Protein AF-A0A4U7D3E6-F1 (afdb_monomer_lite)

pLDDT: mean 91.47, std 10.91, range [52.09, 98.69]

Foldseek 3Di:
DAQFQQWKAQPPPRDIQGDDPVPPPDDQVPDDGPDQADPPPGHRDIHGGPDHDDPVVVVVCVVVVVVD

Structure (mmCIF, N/CA/C/O backbone):
data_AF-A0A4U7D3E6-F1
#
_entry.id   AF-A0A4U7D3E6-F1
#
loop_
_atom_site.group_PDB
_atom_site.id
_atom_site.type_symbol
_atom_site.label_atom_id
_atom_site.label_alt_id
_atom_site.label_comp_id
_atom_site.label_asym_id
_atom_site.label_entity_id
_atom_site.label_seq_id
_atom_site.pdbx_PDB_ins_code
_atom_site.Cartn_x
_atom_site.Cartn_y
_atom_site.Cartn_z
_atom_site.occupancy
_atom_site.B_iso_or_equiv
_atom_site.auth_seq_id
_atom_site.auth_comp_id
_atom_site.auth_asym_id
_atom_site.auth_atom_id
_atom_site.pdbx_PDB_model_num
ATOM 1 N N . SER A 1 1 ? 9.912 10.786 -9.589 1.00 72.38 1 SER A N 1
ATOM 2 C CA . SER A 1 1 ? 9.240 9.652 -8.940 1.00 72.38 1 SER A CA 1
ATOM 3 C C . SER A 1 1 ? 10.238 8.552 -8.685 1.00 72.38 1 SER A C 1
ATOM 5 O O . SER A 1 1 ? 11.003 8.247 -9.595 1.00 72.38 1 SER A O 1
ATOM 7 N N . GLY A 1 2 ? 10.285 8.038 -7.455 1.00 86.12 2 GLY A N 1
ATOM 8 C CA . GLY A 1 2 ? 10.964 6.782 -7.122 1.00 86.12 2 GLY A CA 1
ATOM 9 C C . GLY A 1 2 ? 10.024 5.591 -7.328 1.00 86.12 2 GLY A C 1
ATOM 10 O O . GLY A 1 2 ? 8.994 5.739 -7.982 1.00 86.12 2 GLY A O 1
ATOM 11 N N . ILE A 1 3 ? 10.387 4.423 -6.796 1.00 92.81 3 ILE A N 1
ATOM 12 C CA . ILE A 1 3 ? 9.519 3.236 -6.811 1.00 92.81 3 ILE A CA 1
ATOM 13 C C . ILE A 1 3 ? 8.636 3.284 -5.558 1.00 92.81 3 ILE A C 1
ATOM 15 O O . ILE A 1 3 ? 9.213 3.351 -4.475 1.00 92.81 3 ILE A O 1
ATOM 19 N N . PRO A 1 4 ? 7.300 3.265 -5.667 1.00 95.19 4 PRO A N 1
ATOM 20 C CA . PRO A 1 4 ? 6.426 3.334 -4.499 1.00 95.19 4 PRO A CA 1
ATOM 21 C C . PRO A 1 4 ? 6.555 2.091 -3.613 1.00 95.19 4 PRO A C 1
ATOM 23 O O . PRO A 1 4 ? 6.909 1.002 -4.082 1.00 95.19 4 PRO A O 1
ATOM 26 N N . PHE A 1 5 ? 6.248 2.251 -2.327 1.00 97.00 5 PHE A N 1
ATOM 27 C CA . PHE A 1 5 ? 5.988 1.115 -1.449 1.00 97.00 5 PHE A CA 1
ATOM 28 C C . PHE A 1 5 ? 4.561 0.601 -1.692 1.00 97.00 5 PHE A C 1
ATOM 30 O O . PHE A 1 5 ? 3.636 1.400 -1.705 1.00 97.00 5 PHE A O 1
ATOM 37 N N . PRO A 1 6 ? 4.340 -0.712 -1.874 1.00 97.38 6 PRO A N 1
ATOM 38 C CA . PRO A 1 6 ? 3.014 -1.252 -2.178 1.00 97.38 6 PRO A CA 1
ATOM 39 C C . PRO A 1 6 ? 2.184 -1.457 -0.895 1.00 97.38 6 PRO A C 1
ATOM 41 O O . PRO A 1 6 ? 1.863 -2.596 -0.538 1.00 97.38 6 PRO A O 1
ATOM 44 N N . VAL A 1 7 ? 1.931 -0.369 -0.159 1.00 98.31 7 VAL A N 1
ATOM 45 C CA . VAL A 1 7 ? 1.341 -0.374 1.190 1.00 98.31 7 VAL A CA 1
ATOM 46 C C . VAL A 1 7 ? 0.213 0.653 1.301 1.00 98.31 7 VAL A C 1
ATOM 48 O O . VAL A 1 7 ? 0.318 1.767 0.792 1.00 98.31 7 VAL A O 1
ATOM 51 N N . TRP A 1 8 ? -0.834 0.279 2.031 1.00 98.62 8 TRP A N 1
ATOM 52 C CA . TRP A 1 8 ? -1.893 1.159 2.517 1.00 98.62 8 TRP A CA 1
ATOM 53 C C . TRP A 1 8 ? -2.044 0.968 4.027 1.00 98.62 8 TRP A C 1
ATOM 55 O O . TRP A 1 8 ? -1.786 -0.120 4.542 1.00 98.62 8 TRP A O 1
ATOM 65 N N . TYR A 1 9 ? -2.497 1.990 4.742 1.00 98.69 9 TYR A N 1
ATOM 66 C CA . TYR A 1 9 ? -2.743 1.933 6.181 1.00 98.69 9 TYR A CA 1
ATOM 67 C C . TYR A 1 9 ? -4.224 2.129 6.471 1.00 98.69 9 TYR A C 1
ATOM 69 O O . TYR A 1 9 ? -4.866 3.003 5.897 1.00 98.69 9 TYR A O 1
ATOM 77 N N . CYS A 1 10 ? -4.789 1.326 7.369 1.00 98.69 10 CYS A N 1
ATOM 78 C CA . CYS A 1 10 ? -6.166 1.523 7.809 1.00 98.69 10 CYS A CA 1
ATOM 79 C C . CYS A 1 10 ? -6.325 2.896 8.482 1.00 98.69 10 CYS A C 1
ATOM 81 O O . CYS A 1 10 ? -5.619 3.181 9.451 1.00 98.69 10 CYS A O 1
ATOM 83 N N . ALA A 1 11 ? -7.293 3.700 8.032 1.00 98.50 11 ALA A N 1
ATOM 84 C CA . ALA A 1 11 ? -7.492 5.072 8.512 1.00 98.50 11 ALA A CA 1
ATOM 85 C C . ALA A 1 11 ? -7.955 5.169 9.986 1.00 98.50 11 ALA A C 1
ATOM 87 O O . ALA A 1 11 ? -7.903 6.242 10.586 1.00 98.50 11 ALA A O 1
ATOM 88 N N . ASP A 1 12 ? -8.401 4.058 10.586 1.00 98.56 12 ASP A N 1
ATOM 89 C CA . ASP A 1 12 ? -8.866 4.007 11.980 1.00 98.56 12 ASP A CA 1
ATOM 90 C C . ASP A 1 12 ? -7.805 3.431 12.929 1.00 98.56 12 ASP A C 1
ATOM 92 O O . ASP A 1 12 ? -7.432 4.066 13.916 1.00 98.56 12 ASP A O 1
ATOM 96 N N . CYS A 1 13 ? -7.285 2.231 12.639 1.00 98.44 13 CYS A N 1
ATOM 97 C CA . CYS A 1 13 ? -6.360 1.536 13.544 1.00 98.44 13 CYS A CA 1
ATOM 98 C C . CYS A 1 13 ? -4.884 1.581 13.122 1.00 98.44 13 CYS A C 1
ATOM 100 O O . CYS A 1 13 ? -4.028 1.179 13.912 1.00 98.44 13 CYS A O 1
ATOM 102 N N . GLY A 1 14 ? -4.573 2.053 11.909 1.00 98.31 14 GLY A N 1
ATOM 103 C CA . GLY A 1 14 ? -3.207 2.136 11.382 1.00 98.31 14 GLY A CA 1
ATOM 104 C C . GLY A 1 14 ? -2.592 0.805 10.935 1.00 98.31 14 GLY A C 1
ATOM 105 O O . GLY A 1 14 ? -1.388 0.756 10.696 1.00 98.31 14 GLY A O 1
ATOM 106 N N . GLU A 1 15 ? -3.379 -0.274 10.836 1.00 98.50 15 GLU A N 1
ATOM 107 C CA . GLU A 1 15 ? -2.887 -1.569 10.345 1.00 98.50 15 GLU A CA 1
ATOM 108 C C . GLU A 1 15 ? -2.369 -1.451 8.909 1.00 98.50 15 GLU A C 1
ATOM 110 O O . GLU A 1 15 ? -3.035 -0.861 8.055 1.00 98.50 15 GLU A O 1
ATOM 115 N N . ALA A 1 16 ? -1.200 -2.037 8.644 1.00 98.31 16 ALA A N 1
ATOM 116 C CA . ALA A 1 16 ? -0.580 -2.016 7.327 1.00 98.31 16 ALA A CA 1
ATOM 117 C C . ALA A 1 16 ? -1.126 -3.147 6.445 1.00 98.31 16 ALA A C 1
ATOM 119 O O . ALA A 1 16 ? -0.965 -4.331 6.735 1.00 98.31 16 ALA A O 1
ATOM 120 N N . VAL A 1 17 ? -1.704 -2.778 5.309 1.00 98.31 17 VAL A N 1
ATOM 121 C CA . VAL A 1 17 ? -2.134 -3.687 4.249 1.00 98.31 17 VAL A CA 1
ATOM 122 C C . VAL A 1 17 ? -1.115 -3.625 3.117 1.00 98.31 17 VAL A C 1
ATOM 124 O O . VAL A 1 17 ? -0.839 -2.558 2.577 1.00 98.31 17 VAL A O 1
ATOM 127 N N . ILE A 1 18 ? -0.546 -4.773 2.751 1.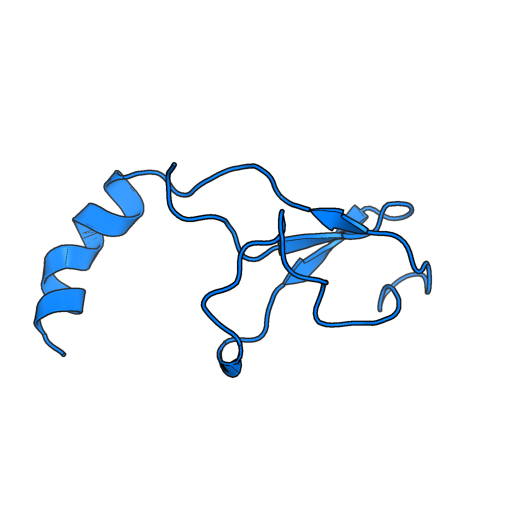00 98.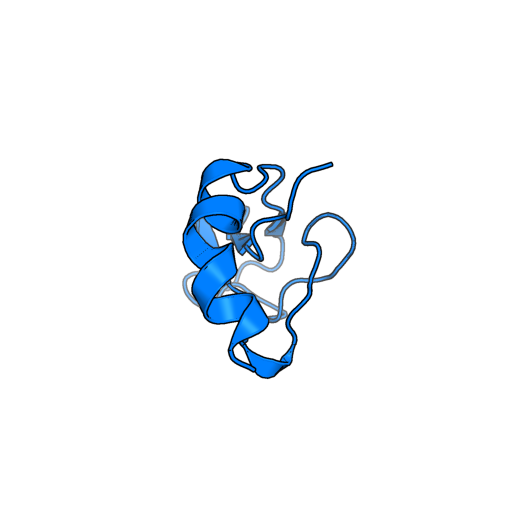00 18 ILE A N 1
ATOM 128 C CA . ILE A 1 18 ? 0.528 -4.877 1.752 1.00 98.00 18 ILE A CA 1
ATOM 129 C C . ILE A 1 18 ? 0.010 -5.647 0.539 1.00 98.00 18 ILE A C 1
ATOM 131 O O . ILE A 1 18 ? -0.655 -6.671 0.703 1.00 98.00 18 ILE A O 1
ATOM 135 N N . ALA A 1 19 ? 0.346 -5.190 -0.669 1.00 97.56 19 ALA A N 1
ATOM 136 C CA . ALA A 1 19 ? -0.023 -5.888 -1.899 1.00 97.56 19 ALA A CA 1
ATOM 137 C C . ALA A 1 19 ? 0.534 -7.319 -1.951 1.00 97.56 19 ALA A C 1
ATOM 139 O O . ALA A 1 19 ? 1.661 -7.591 -1.513 1.00 97.56 19 ALA A O 1
ATOM 140 N N . GLU A 1 20 ? -0.219 -8.235 -2.561 1.00 95.69 20 GLU A N 1
ATOM 141 C CA . GLU A 1 20 ? 0.293 -9.573 -2.814 1.00 95.69 20 GLU A CA 1
ATOM 142 C C . GLU A 1 20 ? 1.370 -9.553 -3.902 1.00 95.69 20 GLU A C 1
ATOM 144 O O . GLU A 1 20 ? 1.346 -8.776 -4.855 1.00 95.69 20 GLU A O 1
ATOM 149 N N . LYS A 1 21 ? 2.324 -10.485 -3.808 1.00 94.25 21 LYS A N 1
ATOM 150 C CA . LYS A 1 21 ? 3.432 -10.576 -4.769 1.00 94.25 21 LYS A CA 1
ATOM 151 C C . LYS A 1 21 ? 2.961 -10.776 -6.218 1.00 94.25 21 LYS A C 1
ATOM 153 O O . LYS A 1 21 ? 3.691 -10.404 -7.133 1.00 94.25 21 LYS A O 1
ATOM 158 N N . ALA A 1 22 ? 1.806 -11.410 -6.417 1.00 96.19 22 ALA A N 1
ATOM 159 C CA . ALA A 1 22 ? 1.245 -11.682 -7.738 1.00 96.19 22 ALA A CA 1
ATOM 160 C C . ALA A 1 22 ? 0.679 -10.428 -8.423 1.00 96.19 22 ALA A C 1
ATOM 162 O O . ALA A 1 22 ? 0.646 -10.395 -9.652 1.00 96.19 22 ALA A O 1
ATOM 163 N N . ASP A 1 23 ? 0.302 -9.416 -7.641 1.00 93.69 23 ASP A N 1
ATOM 164 C CA . ASP A 1 23 ? -0.306 -8.177 -8.132 1.00 93.69 23 ASP A CA 1
ATOM 165 C C . ASP A 1 23 ? 0.735 -7.085 -8.393 1.00 93.69 23 ASP A C 1
ATOM 167 O O . ASP A 1 23 ? 0.445 -6.078 -9.031 1.00 93.69 23 ASP A O 1
ATOM 171 N N . LEU A 1 24 ? 1.980 -7.292 -7.948 1.00 94.69 24 LEU A N 1
ATOM 172 C CA . LEU A 1 24 ? 3.065 -6.356 -8.210 1.00 94.69 24 LEU A CA 1
ATOM 173 C C . LEU A 1 24 ? 3.368 -6.252 -9.721 1.00 94.69 24 LEU A C 1
ATOM 175 O O . LEU A 1 24 ? 3.493 -7.278 -10.399 1.00 94.69 24 LEU A O 1
ATOM 179 N N . PRO A 1 25 ? 3.627 -5.037 -10.242 1.00 94.56 25 PRO A N 1
ATOM 180 C CA . PRO A 1 25 ? 3.750 -3.776 -9.505 1.00 94.56 25 PRO A CA 1
ATOM 181 C C . PRO A 1 25 ? 2.404 -3.068 -9.284 1.00 94.56 25 PRO A C 1
ATOM 183 O O . PRO A 1 25 ? 1.577 -3.031 -10.188 1.00 94.56 25 PRO A O 1
ATOM 186 N N . VAL A 1 26 ? 2.266 -2.422 -8.125 1.00 95.75 26 VAL A N 1
ATOM 187 C CA . VAL A 1 26 ? 1.147 -1.528 -7.785 1.00 95.75 26 VAL A CA 1
ATOM 188 C C . VAL A 1 26 ? 1.678 -0.165 -7.338 1.00 95.75 26 VAL A C 1
ATOM 190 O O . VAL A 1 26 ? 2.799 -0.075 -6.823 1.00 95.75 26 VAL A O 1
ATOM 193 N N . ASP A 1 27 ? 0.880 0.877 -7.531 1.00 96.88 27 ASP A N 1
ATOM 194 C CA . ASP A 1 27 ? 1.088 2.227 -7.013 1.00 96.88 27 ASP A CA 1
ATOM 195 C C . ASP A 1 27 ? -0.083 2.580 -6.078 1.00 96.88 27 ASP A C 1
ATOM 197 O O . ASP A 1 27 ? -1.187 2.828 -6.564 1.00 96.88 27 ASP A O 1
ATOM 201 N N . PRO A 1 28 ? 0.119 2.633 -4.750 1.00 97.12 28 PRO A N 1
ATOM 202 C CA . PRO A 1 28 ? -0.970 2.846 -3.799 1.00 97.12 28 PRO A CA 1
ATOM 203 C C . PRO A 1 28 ? -1.668 4.202 -3.967 1.00 97.12 28 PRO A C 1
ATOM 205 O O . PRO A 1 28 ? -2.807 4.356 -3.537 1.00 97.12 28 PRO A O 1
ATOM 208 N N . LEU A 1 29 ? -1.037 5.183 -4.625 1.00 96.94 29 LEU A N 1
ATOM 209 C CA . LEU A 1 29 ? -1.662 6.478 -4.909 1.00 96.94 29 LEU A CA 1
ATOM 210 C C . LEU A 1 29 ? -2.696 6.412 -6.046 1.00 96.94 29 LEU A C 1
ATOM 212 O O . LEU A 1 29 ? -3.442 7.374 -6.240 1.00 96.94 29 LEU A O 1
ATOM 216 N N . SER A 1 30 ? -2.712 5.327 -6.827 1.00 96.69 30 SER A N 1
ATOM 217 C CA . SER A 1 30 ? -3.603 5.145 -7.985 1.00 96.69 30 SER A CA 1
ATOM 218 C C . SER A 1 30 ? -4.399 3.836 -7.963 1.00 96.69 30 SER A C 1
ATOM 220 O O . SER A 1 30 ? -5.446 3.776 -8.607 1.00 96.69 30 SER A O 1
ATOM 222 N N . ASP A 1 31 ? -3.909 2.817 -7.259 1.00 97.38 31 ASP A N 1
ATOM 223 C CA . ASP A 1 31 ? -4.514 1.493 -7.140 1.00 97.38 31 ASP A CA 1
ATOM 224 C C . ASP A 1 31 ? -5.204 1.318 -5.776 1.00 97.38 31 ASP A C 1
ATOM 226 O O . ASP A 1 31 ? -4.765 1.858 -4.757 1.00 97.38 31 ASP A O 1
ATOM 230 N N . ASP A 1 32 ? -6.277 0.527 -5.757 1.00 96.81 32 ASP A N 1
ATOM 231 C CA . ASP A 1 32 ? -7.001 0.171 -4.535 1.00 96.81 32 ASP A CA 1
ATOM 232 C C . ASP A 1 32 ? -6.234 -0.888 -3.707 1.00 96.81 32 ASP A C 1
ATOM 234 O O . ASP A 1 32 ? -5.525 -1.728 -4.279 1.00 96.81 32 ASP A O 1
ATOM 238 N N . PRO A 1 33 ? -6.386 -0.907 -2.366 1.00 97.19 33 PRO A N 1
ATOM 239 C CA . PRO A 1 33 ? -5.817 -1.956 -1.524 1.00 97.19 33 PRO A CA 1
ATOM 240 C C . PRO A 1 33 ? -6.396 -3.343 -1.870 1.00 97.19 33 PRO A C 1
ATOM 242 O O . PRO A 1 33 ? -7.541 -3.455 -2.307 1.00 97.19 33 PRO A O 1
ATOM 245 N N . PRO A 1 34 ? -5.661 -4.441 -1.604 1.00 97.19 34 PRO A N 1
ATOM 246 C CA . PRO A 1 34 ? -6.079 -5.806 -1.954 1.00 97.19 34 PRO A CA 1
ATOM 247 C C . PRO A 1 34 ? -7.239 -6.360 -1.102 1.00 97.19 34 PRO A C 1
ATOM 249 O O . PRO A 1 34 ? -7.579 -7.539 -1.213 1.00 97.19 34 PRO A O 1
ATOM 252 N N . VAL A 1 35 ? -7.821 -5.553 -0.211 1.00 97.50 35 VAL A N 1
ATOM 253 C CA . VAL A 1 35 ? -8.893 -5.950 0.710 1.00 97.50 35 VAL A CA 1
ATOM 254 C C . VAL A 1 35 ? -9.978 -4.879 0.757 1.00 97.50 35 VAL A C 1
ATOM 256 O O . VAL A 1 35 ? -9.679 -3.690 0.752 1.00 97.50 35 VAL A O 1
ATOM 259 N N . ASP A 1 36 ? -11.234 -5.308 0.884 1.00 97.44 36 ASP A N 1
ATOM 260 C CA . ASP A 1 36 ? -12.383 -4.396 0.996 1.00 97.44 36 ASP A CA 1
ATOM 261 C C . ASP A 1 36 ? -12.554 -3.807 2.413 1.00 97.44 36 ASP A C 1
ATOM 263 O O . ASP A 1 36 ? -13.275 -2.833 2.604 1.00 97.44 36 ASP A O 1
ATOM 267 N N . ALA A 1 37 ? -11.947 -4.431 3.430 1.00 98.25 37 ALA A N 1
ATOM 268 C CA . ALA A 1 37 ? -12.017 -4.001 4.825 1.00 98.25 37 ALA A CA 1
ATOM 269 C C . ALA A 1 37 ? -10.773 -4.442 5.605 1.00 98.25 37 ALA A C 1
ATOM 271 O O . ALA A 1 37 ? -10.150 -5.463 5.303 1.00 98.25 37 ALA A O 1
ATOM 272 N N . CYS A 1 38 ? -10.430 -3.675 6.635 1.00 98.44 38 CYS A N 1
ATOM 273 C CA . CYS A 1 38 ? -9.262 -3.876 7.473 1.00 98.44 38 CYS A CA 1
ATOM 274 C C . CYS A 1 38 ? -9.363 -5.232 8.185 1.00 98.44 38 CYS A C 1
ATOM 276 O O . CYS A 1 38 ? -10.348 -5.474 8.890 1.00 98.44 38 CYS A O 1
ATOM 278 N N . PRO A 1 39 ? -8.352 -6.108 8.054 1.00 97.50 39 PRO A N 1
ATOM 279 C CA . PRO A 1 39 ? -8.393 -7.444 8.642 1.00 97.50 39 PRO A CA 1
ATOM 280 C C . PRO A 1 39 ? -8.369 -7.428 10.179 1.00 97.50 39 PRO A C 1
ATOM 282 O O . PRO A 1 39 ? -8.814 -8.395 10.795 1.00 97.50 39 PRO A O 1
ATOM 285 N N . GLU A 1 40 ? -7.886 -6.343 10.792 1.00 98.25 40 GLU A N 1
ATOM 286 C CA . GLU A 1 40 ? -7.769 -6.212 12.249 1.00 98.25 40 GLU A CA 1
ATOM 287 C C . GLU A 1 40 ? -9.008 -5.579 12.907 1.00 98.25 40 GLU A C 1
ATOM 289 O O . GLU A 1 40 ? -9.483 -6.082 13.926 1.00 98.25 40 GLU A O 1
ATOM 294 N N . CYS A 1 41 ? -9.571 -4.497 12.345 1.00 98.19 41 CYS A N 1
ATOM 295 C CA . CYS A 1 41 ? -10.698 -3.772 12.962 1.00 98.19 41 CYS A CA 1
ATOM 296 C C . CYS A 1 41 ? -12.000 -3.752 12.141 1.00 98.19 41 CYS A C 1
ATOM 298 O O . CYS A 1 41 ? -13.050 -3.404 12.682 1.00 98.19 41 CYS A O 1
ATOM 300 N N . GLY A 1 42 ? -11.961 -4.135 10.862 1.00 98.31 42 GLY A N 1
ATOM 301 C CA . GLY A 1 42 ? -13.122 -4.148 9.967 1.00 98.31 42 GLY A CA 1
ATOM 302 C C . GLY A 1 42 ? -13.513 -2.797 9.353 1.00 98.31 42 GLY A C 1
ATOM 303 O O . GLY A 1 42 ? -14.545 -2.740 8.689 1.00 98.31 42 GLY A O 1
ATOM 304 N N . HIS A 1 43 ? -12.735 -1.728 9.557 1.00 98.31 43 HIS A N 1
ATOM 305 C CA . HIS A 1 43 ? -12.938 -0.445 8.870 1.00 98.31 43 HIS A CA 1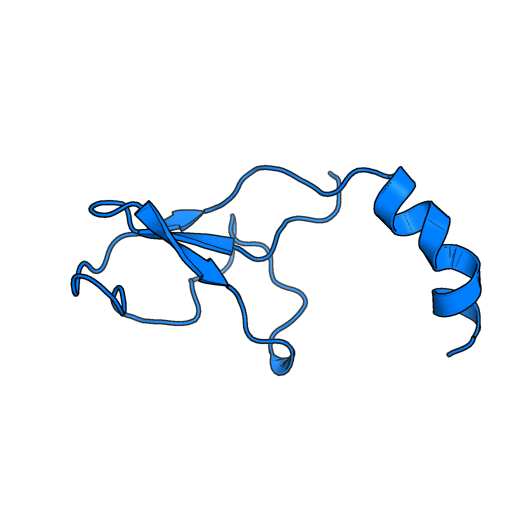
ATOM 306 C C . HIS A 1 43 ? -12.591 -0.538 7.376 1.00 98.31 43 HIS A C 1
ATOM 308 O O . HIS A 1 43 ? -11.740 -1.327 6.990 1.00 98.31 43 HIS A O 1
ATOM 314 N N . ASP A 1 44 ? -13.240 0.257 6.538 1.00 97.88 44 ASP A N 1
ATOM 315 C CA . ASP A 1 44 ?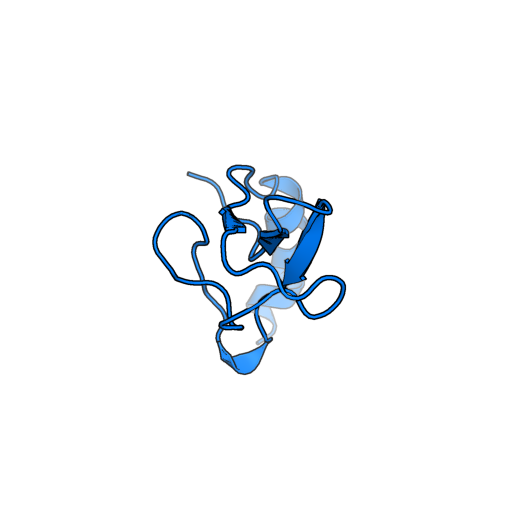 -13.256 0.182 5.076 1.00 97.88 44 ASP A CA 1
ATOM 316 C C . ASP A 1 44 ? -12.524 1.338 4.371 1.00 97.88 44 ASP A C 1
ATOM 318 O O . ASP A 1 44 ? -12.446 1.350 3.145 1.00 97.88 44 ASP A O 1
ATOM 322 N N . GLU A 1 45 ? -11.954 2.291 5.115 1.00 98.38 45 GLU A N 1
ATOM 323 C CA . GLU A 1 45 ? -11.139 3.372 4.549 1.00 98.38 45 GLU A CA 1
ATOM 324 C C . GLU A 1 45 ? -9.642 3.160 4.823 1.00 98.38 45 GLU A C 1
ATOM 326 O O . GLU A 1 45 ? -9.224 2.746 5.914 1.00 98.38 45 GLU A O 1
ATOM 331 N N . PHE A 1 46 ? -8.827 3.468 3.812 1.00 98.69 46 PHE A N 1
ATOM 332 C CA . PHE A 1 46 ? -7.380 3.281 3.831 1.00 98.69 46 PHE A CA 1
ATOM 333 C C . PHE A 1 46 ? -6.646 4.501 3.271 1.00 98.69 46 PHE A C 1
ATOM 335 O O . PHE A 1 46 ? -7.064 5.095 2.277 1.00 98.69 46 PHE A O 1
ATOM 342 N N . GLU A 1 47 ? -5.522 4.840 3.894 1.00 98.56 47 GLU A N 1
ATOM 343 C CA . GLU A 1 47 ? -4.596 5.882 3.460 1.00 98.56 47 GLU A CA 1
ATOM 344 C C . GLU A 1 47 ? -3.416 5.241 2.706 1.00 98.56 47 GLU A C 1
ATOM 346 O O . GLU A 1 47 ? -2.782 4.326 3.240 1.00 98.56 47 GLU A 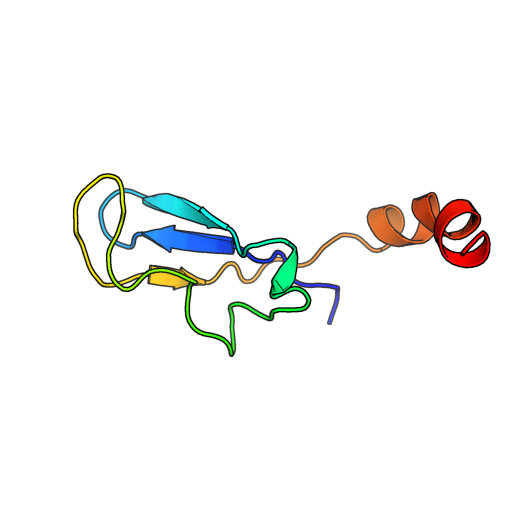O 1
ATOM 351 N N . PRO A 1 48 ? -3.105 5.667 1.471 1.00 98.31 48 PRO A N 1
ATOM 352 C CA . PRO A 1 48 ? -1.990 5.108 0.712 1.00 98.31 48 PRO A CA 1
ATOM 353 C C . PRO A 1 48 ? -0.635 5.615 1.219 1.00 98.31 48 PRO A C 1
ATOM 355 O O . PRO A 1 48 ? -0.514 6.772 1.617 1.00 98.31 48 PRO A O 1
ATOM 358 N N . GLU A 1 49 ? 0.396 4.771 1.153 1.00 97.75 49 GLU A N 1
ATOM 359 C CA . GLU A 1 49 ? 1.783 5.194 1.379 1.00 97.75 49 GLU A CA 1
ATOM 360 C C . GLU A 1 49 ? 2.268 6.086 0.223 1.00 97.75 49 GLU A C 1
ATOM 362 O O . GLU A 1 49 ? 2.223 5.676 -0.939 1.00 97.75 49 GLU A O 1
ATOM 367 N N . ASP A 1 50 ? 2.736 7.301 0.524 1.00 96.81 50 ASP A N 1
ATOM 368 C CA . ASP A 1 50 ? 3.225 8.256 -0.480 1.00 96.81 50 ASP A CA 1
ATOM 369 C C . ASP A 1 50 ? 4.759 8.302 -0.595 1.00 96.81 50 ASP A C 1
ATOM 371 O O . ASP A 1 50 ? 5.296 8.877 -1.554 1.00 96.81 50 ASP A O 1
ATOM 375 N N . ASP A 1 51 ? 5.473 7.637 0.319 1.00 95.81 51 ASP A N 1
ATOM 376 C CA . ASP A 1 51 ? 6.919 7.483 0.235 1.00 95.81 51 ASP A CA 1
ATOM 377 C C . ASP A 1 51 ? 7.351 6.571 -0.928 1.00 95.81 51 ASP A C 1
ATOM 379 O O . ASP A 1 51 ? 6.660 5.661 -1.399 1.00 95.81 51 ASP A O 1
ATOM 383 N N . VAL A 1 52 ? 8.585 6.791 -1.383 1.00 94.50 52 VAL A N 1
ATOM 384 C CA . VAL A 1 52 ? 9.220 5.992 -2.435 1.00 94.50 52 VAL A CA 1
ATOM 385 C C . VAL A 1 52 ? 10.544 5.407 -1.962 1.00 94.50 52 VAL A C 1
ATOM 387 O O . VAL A 1 52 ? 11.292 6.023 -1.203 1.00 94.50 52 VAL A O 1
ATOM 390 N N . LEU A 1 53 ? 10.877 4.223 -2.473 1.00 92.06 53 LEU A N 1
ATOM 391 C CA . LEU A 1 53 ? 12.158 3.565 -2.253 1.00 92.06 53 LEU A CA 1
ATOM 392 C C . LEU A 1 53 ? 13.327 4.465 -2.659 1.00 92.06 53 LEU A C 1
ATOM 394 O O . LEU A 1 53 ? 13.352 5.052 -3.748 1.00 92.06 53 LEU A O 1
ATOM 398 N N . ASP A 1 54 ? 14.355 4.469 -1.811 1.00 88.62 54 ASP A N 1
ATOM 399 C CA . ASP A 1 54 ? 15.625 5.112 -2.117 1.00 88.62 54 ASP A CA 1
ATOM 400 C C . ASP A 1 54 ? 16.281 4.457 -3.345 1.00 88.62 54 ASP A C 1
ATOM 402 O O . ASP A 1 54 ? 16.314 3.234 -3.514 1.00 88.62 54 ASP A O 1
ATOM 406 N N . THR A 1 55 ? 16.875 5.281 -4.201 1.00 81.38 55 THR A N 1
ATOM 407 C CA . THR A 1 55 ? 17.669 4.852 -5.361 1.00 81.38 55 THR A CA 1
ATOM 408 C C . THR A 1 55 ? 18.803 3.865 -5.032 1.00 81.38 55 THR A C 1
ATOM 410 O O . THR A 1 55 ? 19.226 3.094 -5.897 1.00 81.38 55 THR A O 1
ATOM 413 N N . TRP A 1 56 ? 19.309 3.842 -3.798 1.00 83.50 56 TRP A N 1
ATOM 414 C CA . TRP A 1 56 ? 20.331 2.898 -3.340 1.00 83.50 56 TRP A CA 1
ATOM 415 C C . TRP A 1 56 ? 19.754 1.492 -3.143 1.00 83.50 56 TRP A C 1
ATOM 417 O O . TRP A 1 56 ? 20.460 0.505 -3.376 1.00 83.50 56 TRP A O 1
ATOM 427 N N . ALA A 1 57 ? 18.466 1.383 -2.797 1.00 81.25 57 ALA A N 1
ATOM 428 C CA . ALA A 1 57 ? 17.777 0.101 -2.682 1.00 81.25 57 ALA A CA 1
ATOM 429 C C . ALA A 1 57 ? 17.739 -0.624 -4.036 1.00 81.25 57 ALA A C 1
ATOM 431 O O . ALA A 1 57 ? 18.029 -1.813 -4.111 1.00 81.25 57 ALA A O 1
ATOM 432 N N . THR A 1 58 ? 17.492 0.099 -5.128 1.00 75.44 58 THR A N 1
ATOM 433 C CA . THR A 1 58 ? 17.495 -0.481 -6.481 1.00 75.44 58 THR A CA 1
ATOM 434 C C . THR A 1 58 ? 18.904 -0.669 -7.035 1.00 75.44 58 THR A C 1
ATOM 436 O O . THR A 1 58 ? 19.215 -1.725 -7.587 1.00 75.44 58 THR A O 1
ATOM 439 N N . SER A 1 59 ? 19.799 0.303 -6.830 1.00 77.94 59 SER A N 1
ATOM 440 C CA . SER A 1 59 ? 21.180 0.232 -7.331 1.00 77.94 59 SER A CA 1
ATOM 441 C C . SER A 1 59 ? 21.956 -0.950 -6.742 1.00 77.94 59 SER A C 1
ATOM 443 O O . SER A 1 59 ? 22.713 -1.608 -7.460 1.00 77.94 59 SER A O 1
ATOM 445 N N . SER A 1 60 ? 21.740 -1.272 -5.462 1.00 78.94 60 SER A N 1
ATOM 446 C CA . SER A 1 60 ? 22.371 -2.428 -4.808 1.00 78.94 60 SER A CA 1
ATOM 447 C C . SER A 1 60 ? 21.922 -3.781 -5.380 1.00 78.94 60 SER A C 1
ATOM 449 O O . SER A 1 60 ? 22.670 -4.756 -5.308 1.00 78.94 60 SER A O 1
ATOM 451 N N . LEU A 1 61 ? 20.747 -3.836 -6.016 1.00 79.69 61 LEU A N 1
ATOM 452 C CA . LEU A 1 61 ? 20.187 -5.043 -6.624 1.00 79.69 61 LEU A CA 1
ATOM 453 C C . LEU A 1 61 ? 20.535 -5.194 -8.114 1.00 79.69 61 LEU A C 1
ATOM 455 O O . LEU A 1 61 ? 20.243 -6.237 -8.695 1.00 79.69 61 LEU A O 1
ATOM 459 N N . THR A 1 62 ? 21.217 -4.219 -8.731 1.00 71.25 62 THR A N 1
ATOM 460 C CA . THR A 1 62 ? 21.638 -4.260 -10.151 1.00 71.25 62 THR A CA 1
ATOM 461 C C . THR A 1 62 ? 22.289 -5.589 -10.585 1.00 71.25 62 THR A C 1
ATOM 463 O O . THR A 1 62 ? 21.946 -6.083 -11.661 1.00 71.25 62 THR A O 1
ATOM 466 N N . PRO A 1 63 ? 23.189 -6.225 -9.799 1.00 71.75 63 PRO A N 1
ATOM 467 C CA . PRO A 1 63 ? 23.791 -7.501 -10.195 1.00 71.75 63 PRO A CA 1
ATOM 468 C C . PRO A 1 63 ? 22.779 -8.653 -10.264 1.00 71.75 63 PRO A C 1
ATOM 470 O O . PRO A 1 63 ? 22.928 -9.540 -11.095 1.00 71.75 63 PRO A O 1
ATOM 473 N N . LEU A 1 64 ? 21.762 -8.636 -9.396 1.00 73.88 64 LEU A N 1
ATOM 474 C CA . LEU A 1 64 ? 20.702 -9.646 -9.330 1.00 73.88 64 LEU A CA 1
ATOM 475 C C . LEU A 1 64 ? 19.655 -9.430 -10.425 1.00 73.88 64 LEU A C 1
ATOM 477 O O . LEU A 1 64 ? 19.219 -10.394 -11.043 1.00 73.88 64 LEU A O 1
ATOM 481 N N . ILE A 1 65 ? 19.297 -8.174 -10.705 1.00 67.12 65 ILE A N 1
ATOM 482 C CA . ILE A 1 65 ? 18.335 -7.819 -11.760 1.00 67.12 65 ILE A CA 1
ATOM 483 C C . ILE A 1 65 ? 18.846 -8.254 -13.146 1.00 67.12 65 ILE A C 1
ATOM 485 O O . ILE A 1 65 ? 18.066 -8.744 -13.954 1.00 67.12 65 ILE A O 1
ATOM 489 N N . ASN A 1 66 ? 20.155 -8.145 -13.409 1.00 61.22 66 ASN A N 1
ATOM 490 C CA . ASN A 1 66 ? 20.773 -8.576 -14.674 1.00 61.22 66 ASN A CA 1
ATOM 491 C C . ASN A 1 66 ? 21.088 -10.083 -14.753 1.00 61.22 66 ASN A C 1
ATOM 493 O O . ASN A 1 66 ? 21.595 -10.538 -15.776 1.00 61.22 66 ASN A O 1
ATOM 497 N N . ALA A 1 67 ? 20.851 -10.842 -13.680 1.00 64.00 67 ALA A N 1
ATOM 498 C CA . ALA A 1 67 ? 21.079 -12.287 -13.637 1.00 64.00 67 ALA A CA 1
ATOM 499 C C . ALA A 1 67 ? 19.812 -13.111 -13.948 1.00 64.00 67 ALA A C 1
ATOM 501 O O . ALA A 1 67 ? 19.850 -14.335 -13.811 1.00 64.00 67 ALA A O 1
ATOM 502 N N . GLY A 1 68 ? 18.713 -12.438 -14.318 1.00 52.09 68 GLY A N 1
ATOM 503 C CA . GLY A 1 68 ? 17.464 -13.048 -14.784 1.00 52.09 68 GLY A CA 1
ATOM 504 C C . GLY A 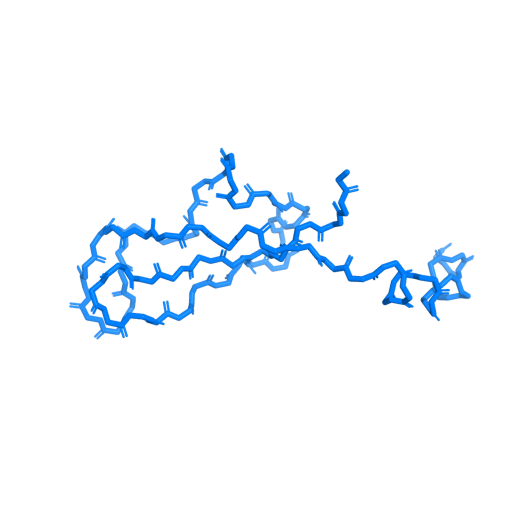1 68 ? 17.566 -13.635 -16.184 1.00 52.09 68 GLY A C 1
ATOM 505 O O . GLY A 1 68 ? 18.191 -12.989 -17.054 1.00 52.09 68 GLY A O 1
#

Secondary structure (DSSP, 8-state):
--EEP-EEEETTT-PEEE--TTT-S--TTTSPPS-SS-TTT----EEEP--EE-HHHHHTTHHHHTT-

Radius of gyration: 14.11 Å; chains: 1; bounding box: 37×23×28 Å

Sequence (68 aa):
SGIPFPVWYCADCGEAVIAEKADLPVDPLSDDPPVDACPECGHDEFEPEDDVLDTWATSSLTPLINAG